Protein AF-A0ABD7GN94-F1 (afdb_monomer_lite)

Structure (mmCIF, N/CA/C/O backbone):
data_AF-A0ABD7GN94-F1
#
_entry.id   AF-A0ABD7GN94-F1
#
loop_
_atom_site.group_PDB
_atom_site.id
_atom_site.type_symbol
_atom_site.label_atom_id
_atom_site.label_alt_id
_atom_site.label_comp_id
_atom_site.label_asym_id
_atom_site.label_entity_id
_atom_site.label_seq_id
_atom_site.pdbx_PDB_ins_code
_atom_site.Cartn_x
_atom_site.Cartn_y
_atom_site.Cartn_z
_atom_site.occupancy
_atom_site.B_iso_or_equiv
_atom_site.auth_seq_id
_atom_site.auth_comp_id
_atom_site.auth_asym_id
_atom_site.auth_atom_id
_atom_site.pdbx_PDB_model_num
ATOM 1 N N . TYR A 1 1 ? -20.110 -13.259 -3.770 1.00 88.94 1 TYR A N 1
ATOM 2 C CA . TYR A 1 1 ? -20.299 -13.034 -2.324 1.00 88.94 1 TYR A CA 1
ATOM 3 C C . TYR A 1 1 ? -19.827 -11.635 -1.983 1.00 88.94 1 TYR A C 1
ATOM 5 O O . TYR A 1 1 ? -18.943 -11.138 -2.671 1.00 88.94 1 TYR A O 1
ATOM 13 N N . ASN A 1 2 ? -20.421 -11.001 -0.977 1.00 92.69 2 ASN A N 1
ATOM 14 C CA . ASN A 1 2 ? -19.969 -9.719 -0.447 1.00 92.69 2 ASN A CA 1
ATOM 15 C C . ASN A 1 2 ? -19.760 -9.878 1.061 1.00 92.69 2 ASN A C 1
ATOM 17 O O . ASN A 1 2 ? -20.541 -10.572 1.711 1.00 92.69 2 ASN A O 1
ATOM 21 N N . PHE A 1 3 ? -18.700 -9.266 1.578 1.00 95.44 3 PHE A N 1
ATOM 22 C CA . PHE A 1 3 ? -18.365 -9.287 2.993 1.00 95.44 3 PHE A CA 1
ATOM 23 C C . PHE A 1 3 ? -18.234 -7.851 3.472 1.00 95.44 3 PHE A C 1
ATOM 25 O O . PHE A 1 3 ? -17.535 -7.049 2.854 1.00 95.44 3 PHE A O 1
ATOM 32 N N . ARG A 1 4 ? -18.906 -7.543 4.578 1.00 95.12 4 ARG A N 1
ATOM 33 C CA . ARG A 1 4 ? -18.710 -6.299 5.311 1.00 95.12 4 ARG A CA 1
ATOM 34 C C . ARG A 1 4 ? -17.749 -6.594 6.452 1.00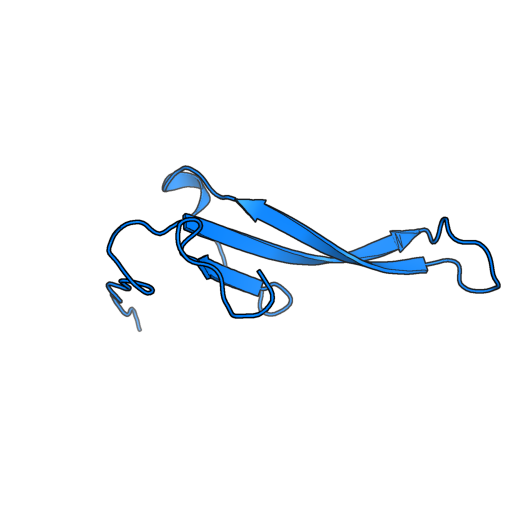 95.12 4 ARG A C 1
ATOM 36 O O . ARG A 1 4 ? -18.071 -7.406 7.314 1.00 95.12 4 ARG A O 1
ATOM 43 N N . LEU A 1 5 ? -16.584 -5.962 6.419 1.00 92.25 5 LEU A N 1
ATOM 44 C CA . LEU A 1 5 ? -15.550 -6.097 7.437 1.00 92.25 5 LEU A CA 1
ATOM 45 C C . LEU A 1 5 ? -15.319 -4.715 8.033 1.00 92.25 5 LEU A C 1
ATOM 47 O O . LEU A 1 5 ? -14.888 -3.809 7.325 1.00 92.25 5 LEU A O 1
ATOM 51 N N . ASP A 1 6 ? -15.666 -4.572 9.304 1.00 93.25 6 ASP A N 1
ATOM 52 C CA . ASP A 1 6 ? -15.354 -3.387 10.094 1.00 93.25 6 ASP A CA 1
ATOM 53 C C . ASP A 1 6 ? -13.994 -3.633 10.746 1.00 93.25 6 ASP A C 1
ATOM 55 O O . ASP A 1 6 ? -13.844 -4.582 11.519 1.00 93.25 6 ASP A O 1
ATOM 59 N N . MET A 1 7 ? -12.974 -2.903 10.303 1.00 92.00 7 MET A N 1
ATOM 60 C CA . MET A 1 7 ? -11.582 -3.178 10.650 1.00 92.00 7 MET A CA 1
ATOM 61 C C . MET A 1 7 ? -11.016 -2.009 11.450 1.00 92.00 7 MET A C 1
ATOM 63 O O . MET A 1 7 ? -10.733 -0.968 10.872 1.00 92.00 7 MET A O 1
ATOM 67 N N . ASP A 1 8 ? -10.785 -2.234 12.744 1.00 92.94 8 ASP A N 1
ATOM 68 C CA . ASP A 1 8 ? -10.144 -1.280 13.655 1.00 92.94 8 ASP A CA 1
ATOM 69 C C . ASP A 1 8 ? -8.677 -1.667 13.877 1.00 92.94 8 ASP A C 1
ATOM 71 O O . ASP A 1 8 ? -8.317 -2.338 14.851 1.00 92.94 8 ASP A O 1
ATOM 75 N N . VAL A 1 9 ? -7.803 -1.289 12.945 1.00 91.25 9 VAL A N 1
ATOM 76 C CA . VAL A 1 9 ? -6.378 -1.646 12.996 1.00 91.25 9 VAL A CA 1
ATOM 77 C C . VAL A 1 9 ? -5.696 -0.864 14.120 1.00 91.25 9 VAL A C 1
ATOM 79 O O . VAL A 1 9 ? -5.395 0.325 14.000 1.00 91.25 9 VAL A O 1
ATOM 82 N N . ASP A 1 10 ? -5.481 -1.536 15.251 1.00 87.31 10 ASP A N 1
ATOM 83 C CA . ASP A 1 10 ? -4.934 -0.968 16.487 1.00 87.31 10 ASP A CA 1
ATOM 84 C C . ASP A 1 10 ? -5.634 0.333 16.948 1.00 87.31 10 ASP A C 1
ATOM 86 O O . ASP A 1 10 ? -5.028 1.187 17.604 1.00 87.31 10 ASP A O 1
ATOM 90 N N . GLY A 1 11 ? -6.926 0.482 16.643 1.00 91.94 11 GLY A N 1
ATOM 91 C CA . GLY A 1 11 ? -7.775 1.618 17.016 1.00 91.94 11 GLY A CA 1
ATOM 92 C C . GLY A 1 11 ? -8.641 2.123 15.859 1.00 91.94 11 GLY A C 1
ATOM 93 O O . GLY A 1 11 ? -8.438 1.722 14.720 1.00 91.94 11 GLY A O 1
ATOM 94 N N . GLU A 1 12 ? -9.565 3.037 16.163 1.00 91.75 12 GLU A N 1
ATOM 95 C CA . GLU A 1 12 ? -10.599 3.527 15.226 1.00 91.75 12 GLU A CA 1
ATOM 96 C C . GLU A 1 12 ? -10.040 4.406 14.088 1.00 91.75 12 GLU A C 1
ATOM 98 O O . GLU A 1 12 ? -10.592 4.479 12.993 1.00 91.75 12 GLU A O 1
ATOM 103 N N . ASN A 1 13 ? -8.928 5.108 14.332 1.00 93.12 13 ASN A N 1
ATOM 104 C CA . ASN A 1 13 ? -8.362 6.042 13.360 1.00 93.12 13 ASN A CA 1
ATOM 105 C C . ASN A 1 13 ? -7.424 5.318 12.392 1.00 93.12 13 ASN A C 1
ATOM 107 O O . ASN A 1 13 ? -6.225 5.178 12.650 1.00 93.12 13 ASN A O 1
ATOM 111 N N . ASN A 1 14 ? -7.967 4.880 11.259 1.00 93.75 14 ASN A N 1
ATOM 112 C CA . ASN A 1 14 ? -7.204 4.242 10.192 1.00 93.75 14 ASN A CA 1
ATOM 113 C C . ASN A 1 14 ? -7.238 5.042 8.886 1.00 93.75 14 ASN A C 1
ATOM 115 O O . ASN A 1 14 ? -8.017 5.971 8.695 1.00 93.75 14 ASN A O 1
ATOM 119 N N . SER A 1 15 ? -6.338 4.699 7.974 1.00 95.06 15 SER A N 1
ATOM 120 C CA . SER A 1 15 ? -6.203 5.296 6.652 1.00 95.06 15 SER A CA 1
ATOM 121 C C . SER A 1 15 ? -6.028 4.204 5.608 1.00 95.06 15 SER A C 1
ATOM 123 O O . SER A 1 15 ? -5.341 3.207 5.843 1.00 95.06 15 SER A O 1
ATOM 125 N N . PHE A 1 16 ? -6.647 4.398 4.445 1.00 95.94 16 PHE A N 1
ATOM 126 C CA . PHE A 1 16 ? -6.526 3.472 3.328 1.00 95.94 16 PHE A CA 1
ATOM 127 C C . PHE A 1 16 ? -5.326 3.849 2.458 1.00 95.94 16 PHE A C 1
ATOM 129 O O . PHE A 1 16 ? -5.188 4.996 2.025 1.00 95.94 16 PHE A O 1
ATOM 136 N N . MET A 1 17 ? -4.433 2.892 2.222 1.00 95.75 17 MET A N 1
ATOM 137 C CA . MET A 1 17 ? -3.149 3.116 1.569 1.00 95.75 17 MET A CA 1
ATOM 138 C C . MET A 1 17 ? -2.912 2.105 0.451 1.00 95.75 17 MET A C 1
ATOM 140 O O . MET A 1 17 ? -3.094 0.899 0.611 1.00 95.75 17 MET A O 1
ATOM 144 N N . HIS A 1 18 ? -2.470 2.617 -0.689 1.00 96.38 18 HIS A N 1
ATOM 145 C CA . HIS A 1 18 ? -2.042 1.846 -1.843 1.00 96.38 18 HIS A CA 1
ATOM 146 C C . HIS A 1 18 ? -0.526 1.703 -1.820 1.00 96.38 18 HIS A C 1
ATOM 148 O O . HIS A 1 18 ? 0.186 2.656 -1.493 1.00 96.38 18 HIS A O 1
ATOM 154 N N . MET A 1 19 ? -0.049 0.521 -2.183 1.00 96.25 19 MET A N 1
ATOM 155 C CA . MET A 1 19 ? 1.355 0.227 -2.427 1.00 96.25 19 MET A CA 1
ATOM 156 C C . MET A 1 19 ? 1.451 -0.562 -3.730 1.00 96.25 19 MET A C 1
ATOM 158 O O . MET A 1 19 ? 1.145 -1.754 -3.770 1.00 96.25 19 MET A O 1
ATOM 162 N N . ASP A 1 20 ? 1.862 0.116 -4.796 1.00 95.94 20 ASP A N 1
ATOM 163 C CA . ASP A 1 20 ? 1.872 -0.434 -6.147 1.00 95.94 20 ASP A CA 1
ATOM 164 C C . ASP A 1 20 ? 3.311 -0.769 -6.564 1.00 95.94 20 ASP A C 1
ATOM 166 O O . ASP A 1 20 ? 4.152 0.133 -6.655 1.00 95.94 20 ASP A O 1
ATOM 170 N N . PRO A 1 21 ? 3.639 -2.051 -6.812 1.00 95.19 21 PRO A N 1
ATOM 171 C CA . PRO A 1 21 ? 4.938 -2.429 -7.348 1.00 95.19 21 PRO A CA 1
ATOM 172 C C . PRO A 1 21 ? 5.104 -1.944 -8.789 1.00 95.19 21 PRO A C 1
ATOM 174 O O . PRO A 1 21 ? 4.325 -2.289 -9.674 1.00 95.19 21 PRO A O 1
ATOM 177 N N . VAL A 1 22 ? 6.158 -1.173 -9.044 1.00 95.06 22 VAL A N 1
ATOM 178 C CA . VAL A 1 22 ? 6.438 -0.562 -10.347 1.00 95.06 22 VAL A CA 1
ATOM 179 C C . VAL A 1 22 ? 7.892 -0.756 -10.755 1.00 95.06 2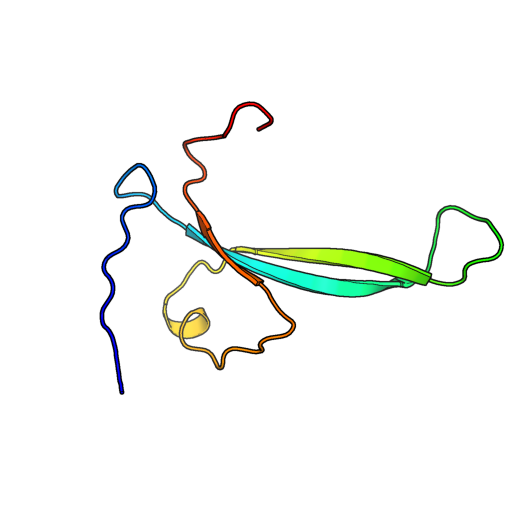2 VAL A C 1
ATOM 181 O O . VAL A 1 22 ? 8.805 -0.797 -9.929 1.00 95.06 22 VAL A O 1
ATOM 184 N N . VAL A 1 23 ? 8.125 -0.858 -12.061 1.00 94.00 23 VAL A N 1
ATOM 185 C CA . VAL A 1 23 ? 9.473 -0.895 -12.634 1.00 94.00 23 VAL A CA 1
ATOM 186 C C . VAL A 1 23 ? 9.850 0.518 -13.061 1.00 94.00 23 VAL A C 1
ATOM 188 O O . VAL A 1 23 ? 9.239 1.080 -13.967 1.00 94.00 23 VAL A O 1
ATOM 191 N N . LYS A 1 24 ? 10.867 1.092 -12.418 1.00 92.38 24 LYS A N 1
ATOM 192 C CA . LYS A 1 24 ? 11.381 2.436 -12.715 1.00 92.38 24 LYS A CA 1
ATOM 193 C C . LYS A 1 24 ? 12.806 2.372 -13.247 1.00 92.38 24 LYS A C 1
ATOM 195 O O . LYS A 1 24 ? 13.539 1.421 -12.966 1.00 92.38 24 LYS A O 1
ATOM 200 N N . ALA A 1 25 ? 13.198 3.381 -14.023 1.00 91.00 25 ALA A N 1
ATOM 201 C CA . ALA A 1 25 ? 14.570 3.507 -14.505 1.00 91.00 25 ALA A CA 1
ATOM 202 C C . ALA A 1 25 ? 15.549 3.562 -13.321 1.00 91.00 25 ALA A C 1
ATOM 204 O O . ALA A 1 25 ? 15.247 4.153 -12.285 1.00 91.00 25 ALA A O 1
ATOM 205 N N . ASN A 1 26 ? 16.697 2.901 -13.461 1.00 88.31 26 ASN A N 1
ATOM 206 C CA . ASN A 1 26 ? 17.724 2.888 -12.425 1.00 88.31 26 ASN A CA 1
ATOM 207 C C . ASN A 1 26 ? 18.624 4.126 -12.557 1.00 88.31 26 ASN A C 1
ATOM 209 O O . ASN A 1 26 ? 19.340 4.270 -13.545 1.00 88.31 26 ASN A O 1
ATOM 213 N N . ASP A 1 27 ? 18.609 4.987 -11.545 1.00 84.31 27 ASP A N 1
ATOM 214 C CA . ASP A 1 27 ? 19.424 6.199 -11.436 1.00 84.31 27 ASP A CA 1
ATOM 215 C C . ASP A 1 27 ? 20.721 5.988 -10.630 1.00 84.31 27 ASP A C 1
ATOM 217 O O . ASP A 1 27 ? 21.603 6.844 -10.636 1.00 84.31 27 ASP A O 1
ATOM 221 N N . LYS A 1 28 ? 20.890 4.826 -9.982 1.00 79.38 28 LYS A N 1
ATOM 222 C CA . LYS A 1 28 ? 22.020 4.532 -9.077 1.00 79.38 28 LYS A CA 1
ATOM 223 C C . LYS A 1 28 ? 23.280 3.990 -9.766 1.00 79.38 28 LYS A C 1
ATOM 225 O O . LYS A 1 28 ? 24.209 3.554 -9.088 1.00 79.38 28 LYS A O 1
ATOM 230 N N . GLY A 1 29 ? 23.339 4.027 -11.098 1.00 76.62 29 GLY A N 1
ATOM 231 C CA . GLY A 1 29 ? 24.451 3.484 -11.887 1.00 76.62 29 GLY A CA 1
ATOM 232 C C . GLY A 1 29 ? 24.526 1.947 -11.883 1.00 76.62 29 GLY A C 1
ATOM 233 O O . GLY A 1 29 ? 23.798 1.260 -11.164 1.00 76.62 29 GLY A O 1
ATOM 234 N N . GLY A 1 30 ? 25.395 1.389 -12.732 1.00 82.75 30 GLY A N 1
ATOM 235 C CA . GLY A 1 30 ? 25.549 -0.059 -12.942 1.00 82.75 30 GLY A CA 1
ATOM 236 C C . GLY A 1 30 ? 24.878 -0.582 -14.221 1.00 82.75 30 GLY A C 1
ATOM 237 O O . GLY A 1 30 ? 24.297 0.172 -14.992 1.00 82.75 30 GLY A O 1
ATOM 238 N N . VAL A 1 31 ? 24.980 -1.894 -14.468 1.00 84.62 31 VAL A N 1
ATOM 239 C CA . VAL A 1 31 ? 24.514 -2.538 -15.721 1.00 84.62 31 VAL A CA 1
ATOM 240 C C . VAL A 1 31 ? 22.994 -2.677 -15.838 1.00 84.62 31 VAL A C 1
ATOM 242 O O . VAL A 1 31 ? 22.478 -2.899 -16.931 1.00 84.62 31 VAL A O 1
ATOM 245 N N . ARG A 1 32 ? 22.259 -2.586 -14.723 1.00 87.38 32 ARG A N 1
ATOM 246 C CA . ARG A 1 32 ? 20.796 -2.700 -14.737 1.00 87.38 32 ARG A CA 1
ATOM 247 C C . ARG A 1 32 ? 20.174 -1.373 -15.155 1.00 87.38 32 ARG A C 1
ATOM 249 O O . ARG A 1 32 ? 20.432 -0.353 -14.523 1.00 87.38 32 ARG A O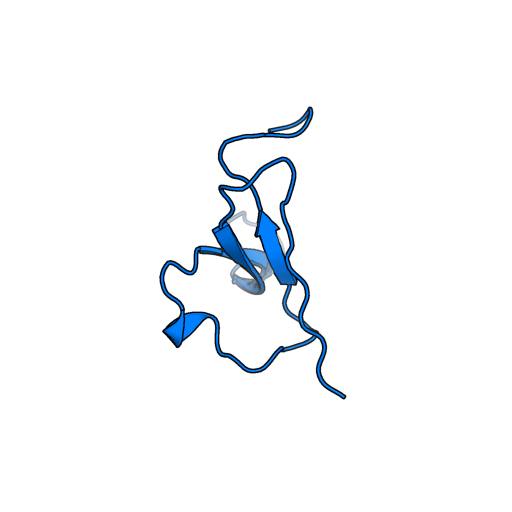 1
ATOM 256 N N . THR A 1 33 ? 19.312 -1.422 -16.166 1.00 89.31 33 THR A N 1
ATOM 257 C CA . THR A 1 33 ? 18.570 -0.264 -16.689 1.00 89.31 33 THR A CA 1
ATOM 258 C C . THR A 1 33 ? 17.346 0.093 -15.844 1.00 89.31 33 THR A C 1
ATOM 260 O O . THR A 1 33 ? 16.864 1.222 -15.911 1.00 89.31 33 THR A O 1
ATOM 263 N N . SER A 1 34 ? 16.850 -0.842 -15.027 1.00 90.75 34 SER A N 1
ATOM 264 C CA . SER A 1 34 ? 15.662 -0.656 -14.195 1.00 90.75 34 SER A CA 1
ATOM 265 C C . SER A 1 34 ? 15.796 -1.251 -12.792 1.00 90.75 34 SER A C 1
ATOM 267 O O . SER A 1 34 ? 16.660 -2.087 -12.507 1.00 90.75 34 SER A O 1
ATOM 269 N N . SER A 1 35 ? 14.920 -0.786 -11.907 1.00 92.50 35 SER A N 1
ATOM 270 C CA . SER A 1 35 ? 14.758 -1.235 -10.529 1.00 92.50 35 SER A CA 1
ATOM 271 C C . SER A 1 35 ? 13.272 -1.401 -10.212 1.00 92.50 35 SER A C 1
ATOM 273 O O . SER A 1 35 ? 12.432 -0.691 -10.767 1.00 92.50 35 SER A O 1
ATOM 275 N N . MET A 1 36 ? 12.944 -2.351 -9.336 1.00 93.31 36 MET A N 1
ATOM 276 C CA . MET A 1 36 ? 11.596 -2.471 -8.786 1.00 93.31 36 MET A CA 1
ATOM 277 C C . MET A 1 36 ? 11.473 -1.524 -7.592 1.00 93.31 36 MET A C 1
ATOM 279 O O . MET A 1 36 ? 12.322 -1.537 -6.702 1.00 93.31 36 MET A O 1
ATOM 283 N N . GLN A 1 37 ? 10.438 -0.695 -7.601 1.00 93.75 37 GLN A N 1
ATOM 284 C CA . GLN A 1 37 ? 10.117 0.270 -6.554 1.00 93.75 37 GLN A CA 1
ATOM 285 C C . GLN A 1 37 ? 8.641 0.127 -6.178 1.00 93.75 37 GLN A C 1
ATOM 287 O O . GLN A 1 37 ? 7.877 -0.504 -6.903 1.00 93.75 37 GLN A O 1
ATOM 292 N N . ILE A 1 38 ? 8.249 0.702 -5.045 1.00 95.38 38 ILE A N 1
ATOM 293 C CA . ILE A 1 38 ? 6.850 0.772 -4.623 1.00 95.38 38 ILE A CA 1
ATOM 294 C C . ILE A 1 38 ? 6.406 2.225 -4.717 1.00 95.38 38 ILE A C 1
ATOM 296 O O . ILE A 1 38 ? 7.043 3.094 -4.122 1.00 95.38 38 ILE A O 1
ATOM 300 N N . ASP A 1 39 ? 5.314 2.476 -5.430 1.00 94.88 39 ASP A N 1
ATOM 301 C CA . ASP A 1 39 ? 4.605 3.747 -5.356 1.00 94.88 39 ASP A CA 1
ATOM 302 C C . ASP A 1 39 ? 3.539 3.665 -4.270 1.00 94.88 39 ASP A C 1
ATOM 304 O O . ASP A 1 39 ? 2.626 2.842 -4.325 1.00 94.88 39 ASP A O 1
ATOM 308 N N . SER A 1 40 ? 3.684 4.506 -3.248 1.00 94.62 40 SER A N 1
ATOM 309 C CA . SER A 1 40 ? 2.762 4.572 -2.125 1.00 94.62 40 SER A CA 1
ATOM 310 C C . SER A 1 40 ? 1.846 5.787 -2.221 1.00 94.62 40 SER A C 1
ATOM 312 O O . SER A 1 40 ? 2.281 6.901 -2.517 1.00 94.62 40 SER A O 1
ATOM 314 N N . LYS A 1 41 ? 0.551 5.586 -1.956 1.00 95.69 41 LYS A N 1
ATOM 315 C CA . LYS A 1 41 ? -0.442 6.666 -1.984 1.00 95.69 41 LYS A CA 1
ATOM 316 C C . LYS A 1 41 ? -1.519 6.458 -0.930 1.00 95.69 41 LYS A C 1
ATOM 318 O O . LYS A 1 41 ? -2.090 5.379 -0.831 1.00 95.69 41 LYS A O 1
ATOM 323 N N . VAL A 1 42 ? -1.836 7.512 -0.183 1.00 95.50 42 VAL A N 1
ATOM 324 C CA . VAL A 1 42 ? -2.975 7.521 0.743 1.00 95.50 42 VAL A CA 1
ATOM 325 C C . VAL A 1 42 ? -4.233 7.935 -0.008 1.00 95.50 42 VAL A C 1
ATOM 327 O O . VAL A 1 42 ? -4.234 8.924 -0.747 1.00 95.50 42 VAL A O 1
ATOM 330 N N . ILE A 1 43 ? -5.308 7.182 0.188 1.00 95.50 43 ILE A N 1
ATOM 331 C CA . ILE A 1 43 ? -6.627 7.496 -0.344 1.00 95.50 43 ILE A CA 1
ATOM 332 C C . ILE A 1 43 ? -7.426 8.197 0.746 1.00 95.50 43 ILE A C 1
ATOM 334 O O . ILE A 1 43 ? -7.665 7.649 1.817 1.00 95.50 43 ILE A O 1
ATOM 338 N N . THR A 1 44 ? -7.809 9.440 0.472 1.00 93.06 44 THR A N 1
ATOM 339 C CA . THR A 1 44 ? -8.383 10.348 1.473 1.00 93.06 44 THR A CA 1
ATOM 340 C C . THR A 1 44 ? -9.902 10.463 1.406 1.00 93.06 44 THR A C 1
ATOM 342 O O . THR A 1 44 ? -10.489 11.128 2.252 1.00 93.06 44 THR A O 1
ATOM 345 N N . ASN A 1 45 ? -10.549 9.858 0.407 1.00 93.56 45 ASN A N 1
ATOM 346 C CA . ASN A 1 45 ? -12.000 9.910 0.252 1.00 93.56 45 ASN A CA 1
ATOM 347 C C . ASN A 1 45 ? -12.585 8.559 -0.170 1.00 93.56 45 ASN A C 1
ATOM 349 O O . ASN A 1 45 ? -11.908 7.718 -0.762 1.00 93.56 45 ASN A O 1
ATOM 353 N N . GLU A 1 46 ? -13.869 8.382 0.126 1.00 90.94 46 GLU A N 1
ATOM 354 C CA . GLU A 1 46 ? -14.589 7.130 -0.107 1.00 90.94 46 GLU A CA 1
ATOM 355 C C . GLU A 1 46 ? -14.822 6.853 -1.595 1.00 90.94 46 GLU A C 1
ATOM 357 O O . GLU A 1 46 ? -14.794 5.698 -2.014 1.00 90.94 46 GLU A O 1
ATOM 362 N N . GLN A 1 47 ? -15.003 7.896 -2.418 1.00 92.69 47 GLN A N 1
ATOM 363 C CA . GLN A 1 47 ? -15.240 7.706 -3.852 1.00 92.69 47 GLN A CA 1
ATOM 364 C C . GLN A 1 47 ? -14.040 7.047 -4.540 1.00 92.69 47 GLN A C 1
ATOM 366 O O . GLN A 1 47 ? -14.223 6.189 -5.398 1.00 92.69 47 GLN A O 1
ATOM 371 N N . ASN A 1 48 ? -12.823 7.417 -4.141 1.00 90.56 48 ASN A N 1
ATOM 372 C CA . ASN A 1 48 ? -11.592 6.841 -4.672 1.00 90.56 48 ASN A CA 1
ATOM 373 C C . ASN A 1 48 ? -11.257 5.476 -4.049 1.00 90.56 48 ASN A C 1
ATOM 375 O O . ASN A 1 48 ? -10.479 4.734 -4.636 1.00 90.56 48 ASN A O 1
ATOM 379 N N . ALA A 1 49 ? -11.814 5.143 -2.879 1.00 91.00 49 ALA A N 1
ATOM 380 C CA . ALA A 1 49 ? -11.637 3.830 -2.252 1.00 91.00 49 ALA A CA 1
ATOM 381 C C . ALA A 1 49 ? -12.521 2.747 -2.901 1.00 91.00 49 ALA A C 1
ATOM 383 O O . ALA A 1 49 ? -12.217 1.556 -2.823 1.00 91.00 49 ALA A O 1
ATOM 384 N N . ALA A 1 50 ? -13.609 3.148 -3.566 1.00 92.75 50 ALA A N 1
ATOM 385 C CA . ALA A 1 50 ? -14.463 2.259 -4.342 1.00 92.75 50 ALA A CA 1
ATOM 386 C C . ALA A 1 50 ? -13.836 1.950 -5.715 1.00 92.75 50 ALA A C 1
ATOM 388 O O . ALA A 1 50 ? -14.189 2.543 -6.735 1.00 92.75 50 ALA A O 1
ATOM 389 N N . GLU A 1 51 ? -12.913 0.990 -5.751 1.00 90.12 51 GLU A N 1
ATOM 390 C CA . GLU A 1 51 ? -12.185 0.609 -6.965 1.00 90.12 51 GLU A CA 1
ATOM 391 C C . GLU A 1 51 ?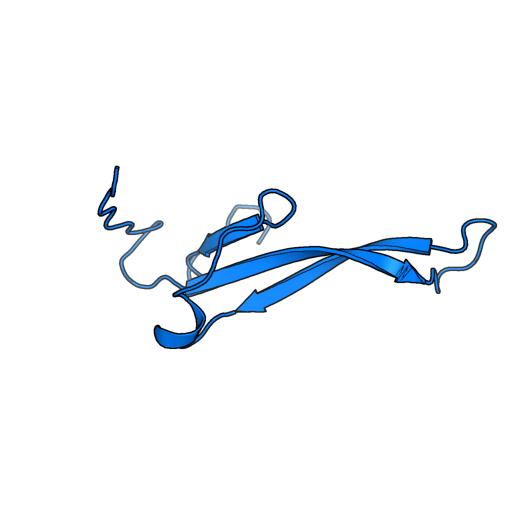 -12.194 -0.901 -7.248 1.00 90.12 51 GLU A C 1
ATOM 393 O O . GLU A 1 51 ? -12.648 -1.725 -6.451 1.00 90.12 51 GLU A O 1
ATOM 398 N N . LYS A 1 52 ? -11.695 -1.280 -8.431 1.00 93.00 52 LYS A N 1
ATOM 399 C CA . LYS A 1 52 ? -11.412 -2.683 -8.749 1.00 93.00 52 LYS A CA 1
ATOM 400 C C . LYS A 1 52 ? -10.078 -3.076 -8.127 1.00 93.00 52 LYS A C 1
ATOM 402 O O . LYS A 1 52 ? -9.093 -2.367 -8.288 1.00 93.00 52 LYS A O 1
ATOM 407 N N . PHE A 1 53 ? -10.046 -4.239 -7.489 1.00 93.25 53 PHE A N 1
ATOM 408 C CA . PHE A 1 53 ? -8.817 -4.784 -6.933 1.00 93.25 53 PHE A CA 1
ATOM 409 C C . PHE A 1 53 ? -7.950 -5.417 -8.029 1.00 93.25 53 PHE A C 1
ATOM 411 O O . PHE A 1 53 ? -8.397 -6.339 -8.716 1.00 93.25 53 PHE A O 1
ATOM 418 N N . ASP A 1 54 ? -6.715 -4.936 -8.169 1.00 94.25 54 ASP A N 1
ATOM 419 C CA . ASP A 1 54 ? -5.673 -5.582 -8.965 1.00 94.25 54 ASP A CA 1
ATOM 420 C C . ASP A 1 54 ? -4.800 -6.449 -8.037 1.00 94.25 54 ASP A C 1
ATOM 422 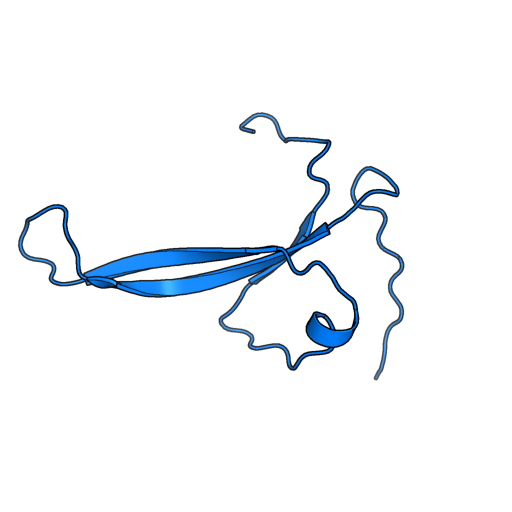O O . ASP A 1 54 ? -4.154 -5.904 -7.138 1.00 94.25 54 ASP A O 1
ATOM 426 N N . PRO A 1 55 ? -4.738 -7.780 -8.235 1.00 94.38 55 PRO A N 1
ATOM 427 C CA . PRO A 1 55 ? -3.985 -8.682 -7.364 1.00 94.38 55 PRO A CA 1
ATOM 428 C C . PRO A 1 55 ? -2.462 -8.492 -7.422 1.00 94.38 55 PRO A C 1
ATOM 430 O O . PRO A 1 55 ? -1.755 -9.064 -6.596 1.00 94.38 55 PRO A O 1
ATOM 433 N N . SER A 1 56 ? -1.944 -7.726 -8.387 1.00 94.00 56 SER A N 1
ATOM 434 C CA . SER A 1 56 ? -0.527 -7.348 -8.443 1.00 94.00 56 SER A CA 1
ATOM 435 C C . SER A 1 56 ? -0.184 -6.158 -7.540 1.00 94.00 56 SER A C 1
ATOM 437 O O . SER A 1 56 ? 0.994 -5.882 -7.308 1.00 94.00 56 SER A O 1
ATOM 439 N N . THR A 1 57 ? -1.203 -5.478 -7.009 1.00 94.25 57 THR A N 1
ATOM 440 C CA . THR A 1 57 ? -1.071 -4.323 -6.117 1.00 94.25 57 THR A CA 1
ATOM 441 C C . THR A 1 57 ? -1.356 -4.696 -4.669 1.00 94.25 57 THR A C 1
ATOM 443 O O . THR A 1 57 ? -1.985 -5.713 -4.373 1.00 94.25 57 THR A O 1
ATOM 446 N N . ILE A 1 58 ? -0.898 -3.855 -3.743 1.00 95.44 58 ILE A N 1
ATOM 447 C CA . ILE A 1 58 ? -1.135 -4.036 -2.313 1.00 95.44 58 ILE A CA 1
ATOM 448 C C . ILE A 1 58 ? -2.052 -2.913 -1.820 1.00 95.44 58 ILE A C 1
ATOM 450 O O . ILE A 1 58 ? -1.888 -1.736 -2.162 1.00 95.44 58 ILE A O 1
ATOM 454 N N . ARG A 1 59 ? -3.042 -3.298 -1.011 1.00 96.31 59 ARG A N 1
ATOM 455 C CA . ARG A 1 59 ? -4.000 -2.408 -0.353 1.00 96.31 59 ARG A CA 1
ATOM 456 C C . ARG A 1 59 ? -3.932 -2.639 1.144 1.00 96.31 59 ARG A C 1
ATOM 458 O O . ARG A 1 59 ? -4.098 -3.767 1.601 1.00 96.31 59 ARG A O 1
ATOM 465 N N . LEU A 1 60 ? -3.660 -1.578 1.889 1.00 94.81 60 LEU A N 1
ATOM 466 C CA . LEU A 1 60 ? -3.494 -1.613 3.333 1.00 94.81 60 LEU A CA 1
ATOM 467 C C . LEU A 1 60 ? -4.536 -0.716 3.986 1.00 94.81 60 LEU A C 1
ATOM 469 O O . LEU A 1 60 ? -4.740 0.422 3.565 1.00 94.81 60 LEU A O 1
ATOM 473 N N . LEU A 1 61 ? -5.145 -1.219 5.054 1.00 95.06 61 LEU A N 1
ATOM 474 C CA . LEU A 1 61 ? -5.746 -0.369 6.069 1.00 95.06 61 LEU A CA 1
ATOM 475 C C . LEU A 1 61 ? -4.713 -0.229 7.190 1.00 95.06 61 LEU A C 1
ATOM 477 O O . LEU A 1 61 ? -4.277 -1.233 7.748 1.00 95.06 61 LEU A O 1
ATOM 481 N N . THR A 1 62 ? -4.260 0.994 7.451 1.00 94.25 62 THR A N 1
ATOM 482 C CA . THR A 1 62 ? -3.134 1.258 8.357 1.00 94.25 62 THR A CA 1
ATOM 483 C C . THR A 1 62 ? -3.449 2.376 9.341 1.00 94.25 62 THR A C 1
ATOM 485 O O . THR A 1 62 ? -4.229 3.278 9.040 1.00 94.25 62 THR A O 1
ATOM 488 N N . ASN A 1 63 ? -2.834 2.335 10.518 1.00 94.62 63 ASN A N 1
ATOM 489 C CA . ASN A 1 63 ? -2.966 3.363 11.540 1.00 94.62 63 ASN A CA 1
ATOM 490 C C . ASN A 1 63 ? -1.698 4.214 11.594 1.00 94.62 63 ASN A C 1
ATOM 492 O O . ASN A 1 63 ? -0.720 3.832 12.223 1.00 94.62 63 ASN A O 1
ATOM 496 N N . PHE A 1 64 ? -1.720 5.402 10.991 1.00 92.50 64 PHE A N 1
ATOM 497 C CA . PHE A 1 64 ? -0.559 6.302 11.018 1.00 92.50 64 PHE A CA 1
ATOM 498 C C . PHE A 1 64 ? -0.236 6.878 12.406 1.00 92.50 64 PHE A C 1
ATOM 500 O O . PHE A 1 64 ? 0.785 7.537 12.560 1.00 92.50 64 PHE A O 1
ATOM 507 N N . ASN A 1 65 ? -1.071 6.637 13.422 1.00 94.12 65 ASN A N 1
ATOM 508 C CA . ASN A 1 65 ? -0.790 7.056 14.796 1.00 94.12 65 ASN A CA 1
ATOM 509 C C . ASN A 1 65 ? -0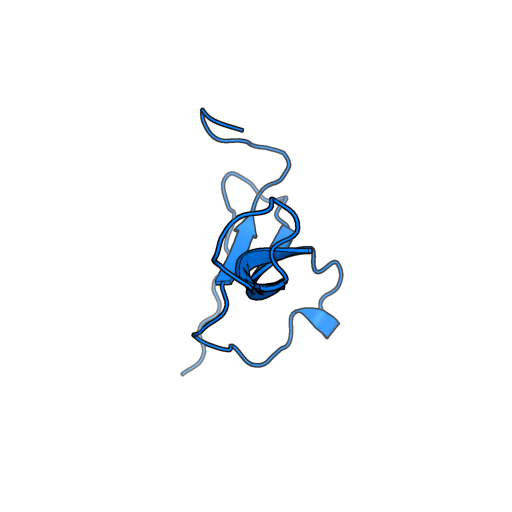.021 5.993 15.598 1.00 94.12 65 ASN A C 1
ATOM 511 O O . ASN A 1 65 ? 0.355 6.256 16.741 1.00 94.12 65 ASN A O 1
ATOM 515 N N . LYS A 1 66 ? 0.164 4.783 15.050 1.00 92.38 66 LYS A N 1
ATOM 516 C CA . LYS A 1 66 ? 0.845 3.671 15.716 1.00 92.38 66 LYS A CA 1
ATOM 517 C C . LYS A 1 66 ? 1.798 2.978 14.755 1.00 92.38 66 LYS A C 1
ATOM 519 O O . LYS A 1 66 ? 1.386 2.389 13.764 1.00 92.38 66 LYS A O 1
ATOM 524 N N . GLU A 1 67 ? 3.071 3.016 15.104 1.00 92.88 67 GLU A N 1
ATOM 525 C CA . GLU A 1 67 ? 4.143 2.393 14.337 1.00 92.88 67 GLU A CA 1
ATOM 526 C C . GLU A 1 67 ? 4.575 1.070 14.974 1.00 92.88 67 GLU A C 1
ATOM 528 O O . GLU A 1 67 ? 4.355 0.822 16.166 1.00 92.88 67 GLU A O 1
ATOM 533 N N . ASN A 1 68 ? 5.197 0.203 14.174 1.00 91.44 68 ASN A N 1
ATOM 534 C CA . ASN A 1 68 ? 5.776 -1.026 14.700 1.00 91.44 68 ASN A CA 1
ATOM 535 C C . ASN A 1 68 ? 7.192 -0.742 15.249 1.00 91.44 68 ASN A C 1
ATOM 537 O O . ASN A 1 68 ? 7.649 0.396 15.324 1.00 91.44 68 ASN A O 1
ATOM 541 N N . LYS A 1 69 ? 7.927 -1.781 15.664 1.00 94.56 69 LYS A N 1
ATOM 542 C CA . LYS A 1 69 ? 9.280 -1.630 16.236 1.00 94.56 69 LYS A CA 1
ATOM 543 C C . LYS A 1 69 ? 10.288 -0.926 15.300 1.00 94.56 69 LYS A C 1
ATOM 545 O O . LYS A 1 69 ? 11.324 -0.468 15.777 1.00 94.56 69 LYS A O 1
ATOM 550 N N . LEU A 1 70 ? 10.029 -0.899 13.995 1.00 93.62 70 LEU A N 1
ATOM 551 C CA . LEU A 1 70 ? 10.894 -0.343 12.954 1.00 93.62 70 LEU A CA 1
ATOM 552 C C . LEU A 1 70 ? 10.419 1.022 12.430 1.00 93.62 70 LEU A C 1
ATOM 554 O O . LEU A 1 70 ? 11.061 1.544 11.518 1.00 93.62 70 LEU A O 1
ATOM 558 N N . GLY A 1 71 ? 9.345 1.580 12.995 1.00 74.75 71 GLY A N 1
ATOM 559 C CA . GLY A 1 71 ? 8.584 2.673 12.384 1.00 74.75 71 GLY A CA 1
ATOM 560 C C . GLY A 1 71 ? 7.466 2.140 11.499 1.00 74.75 71 GLY A C 1
ATOM 561 O O . GLY A 1 71 ? 7.141 2.827 10.512 1.00 74.75 71 GLY A O 1
#

Sequence (71 aa):
YNFRLDMDVDGENNSFMHMDPVVKANDKGGVRTSSMQIDSKVITNEQNAAEKFDPSTIRLLTNFNKENKLG

InterPro domains:
  IPR015798 Copper amine oxidase, catalytic domain [PF01179] (2-68)
  IPR036460 Copper amine oxidase, catalytic domain superfamily [G3DSA:2.70.98.20] (1-71)
  IPR036460 Copper amine oxidase, catalytic domain superfamily [SSF49998] (2-71)

Radius of gyration: 15.99 Å; chains: 1; bounding box: 46×23×34 Å

Foldseek 3Di:
DDDDDDDAAVHDDKWKKKWAWDWDADPPDDDDRTDIDIDMDTDDDDVVVPDDDDPNIDIDTGHPVDDDPVD

Secondary structure (DSSP, 8-state):
--------TTSS--EEEEEEEEEEE--S-SS-SEEEEEEEEEE-SHHHHS-PPPTTSEEEEE-TT---TT-

Organism: NCBI:txid1812935

pLDDT: mean 92.17, std 4.26, range [74.75, 96.38]